Protein AF-A0A9E0FGX4-F1 (afdb_monomer)

Foldseek 3Di:
DVVVLVCQFCVVVCCPPPFKDKDWDAWDAAPVGFTWGKIKIAGDPDDPQRQKIKIWTQGPPPRDTFKMFIDSGPPDPHGPDIWTFACWDDAPPDTTTQDTHPVGGNPPDHDDPDDPPVVVVDPDDDPVVVVD

Solvent-accessible surface area (backbone atoms only — not comparable to full-atom values): 7948 Å² total; per-residue (Å²): 108,67,72,60,55,52,44,66,54,44,42,87,68,49,66,77,39,89,42,48,42,78,46,81,71,50,79,51,61,47,99,87,67,48,54,19,46,32,32,37,39,39,38,61,90,36,81,99,62,34,57,35,26,34,40,40,27,31,28,70,86,80,70,41,67,43,30,41,31,35,21,84,39,65,87,55,93,62,61,79,41,77,40,43,41,36,66,70,44,76,44,78,93,44,81,39,46,34,32,34,57,93,85,41,66,65,74,92,85,80,60,71,98,70,79,66,69,66,69,82,74,52,91,66,88,75,64,66,85,78,67,122

Radius of gyration: 16.86 Å; Cα contacts (8 Å, |Δi|>4): 214; chains: 1; bounding box: 45×30×45 Å

Structure (mmCIF, N/CA/C/O backbone):
data_AF-A0A9E0FGX4-F1
#
_entry.id   AF-A0A9E0FGX4-F1
#
loop_
_atom_site.group_PDB
_atom_site.id
_atom_site.type_symbol
_atom_site.label_atom_id
_atom_site.label_alt_id
_atom_site.label_comp_id
_atom_site.label_asym_id
_atom_site.label_entity_id
_atom_site.label_seq_id
_atom_site.pdbx_PDB_ins_code
_atom_site.Cartn_x
_atom_site.Cartn_y
_atom_site.Cartn_z
_atom_site.occupancy
_atom_site.B_iso_or_equiv
_atom_site.auth_seq_id
_atom_site.auth_comp_id
_atom_site.auth_asym_id
_atom_site.auth_atom_id
_atom_site.pdbx_PDB_model_num
ATOM 1 N N . TYR A 1 1 ? 18.467 -0.617 2.819 1.00 64.12 1 TYR A N 1
ATOM 2 C CA . TYR A 1 1 ? 17.845 0.194 1.756 1.00 64.12 1 TYR A CA 1
ATOM 3 C C . TYR A 1 1 ? 17.041 -0.694 0.812 1.00 64.12 1 TYR A C 1
ATOM 5 O O . TYR A 1 1 ? 15.840 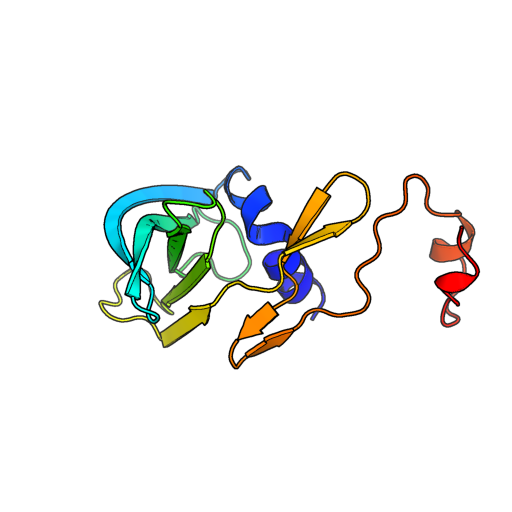-0.770 1.017 1.00 64.12 1 TYR A O 1
ATOM 13 N N . TRP A 1 2 ? 17.665 -1.518 -0.046 1.00 75.06 2 TRP A N 1
ATOM 14 C CA . TRP A 1 2 ? 16.950 -2.359 -1.033 1.00 75.06 2 TRP A CA 1
ATOM 15 C C . TRP A 1 2 ? 15.754 -3.176 -0.509 1.00 75.06 2 TRP A C 1
ATOM 17 O O . TRP A 1 2 ? 14.676 -3.123 -1.092 1.00 75.06 2 TRP A O 1
ATOM 27 N N . MET A 1 3 ? 15.916 -3.924 0.590 1.00 81.12 3 MET A N 1
ATOM 28 C CA . MET A 1 3 ? 14.842 -4.772 1.136 1.00 81.12 3 MET A CA 1
ATOM 29 C C . MET A 1 3 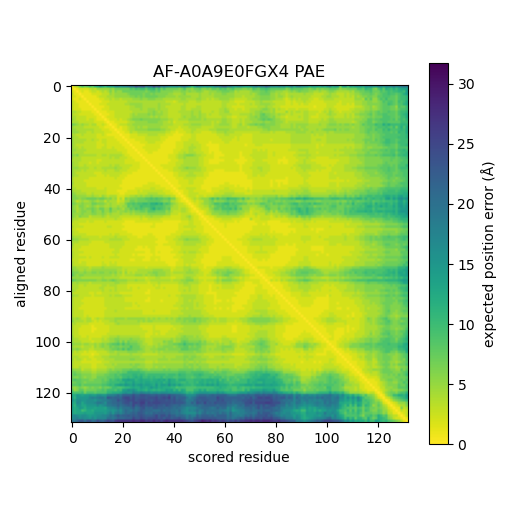? 13.581 -3.969 1.489 1.00 81.12 3 MET A C 1
ATOM 31 O O . MET A 1 3 ? 12.477 -4.387 1.164 1.00 81.12 3 MET A O 1
ATOM 35 N N . ASN A 1 4 ? 13.749 -2.800 2.109 1.00 82.94 4 ASN A N 1
ATOM 36 C CA . ASN A 1 4 ? 12.634 -1.940 2.492 1.00 82.94 4 ASN A CA 1
ATOM 37 C C . ASN A 1 4 ? 11.990 -1.298 1.257 1.00 82.94 4 ASN A C 1
ATOM 39 O O . ASN A 1 4 ? 10.776 -1.338 1.098 1.00 82.94 4 ASN A O 1
ATOM 43 N N . ASP A 1 5 ? 12.803 -0.759 0.351 1.00 83.38 5 ASP A N 1
ATOM 44 C CA . ASP A 1 5 ? 12.292 -0.029 -0.812 1.00 83.38 5 ASP A CA 1
ATOM 45 C C . ASP A 1 5 ? 11.567 -0.968 -1.788 1.00 83.38 5 ASP A C 1
ATOM 47 O O . ASP A 1 5 ? 10.493 -0.637 -2.282 1.00 83.38 5 ASP A O 1
ATOM 51 N N . SER A 1 6 ? 12.099 -2.176 -2.009 1.00 86.06 6 SER A N 1
ATOM 52 C CA . SER A 1 6 ? 11.447 -3.204 -2.834 1.00 86.06 6 SER A CA 1
ATOM 53 C C . SER A 1 6 ? 10.166 -3.740 -2.197 1.00 86.06 6 SER A C 1
ATOM 55 O O . SER A 1 6 ? 9.174 -3.925 -2.904 1.00 86.06 6 SER A O 1
ATOM 57 N N . TYR A 1 7 ? 10.149 -3.927 -0.870 1.00 86.88 7 TYR A N 1
ATOM 58 C CA . TYR A 1 7 ? 8.933 -4.270 -0.138 1.00 86.88 7 TYR A CA 1
ATOM 59 C C . TYR A 1 7 ? 7.857 -3.212 -0.373 1.00 86.88 7 TYR A C 1
ATOM 61 O O . TYR A 1 7 ? 6.773 -3.534 -0.848 1.00 86.88 7 TYR A O 1
ATOM 69 N N . TRP A 1 8 ? 8.172 -1.939 -0.132 1.00 88.75 8 TRP A N 1
ATOM 70 C CA . TRP A 1 8 ? 7.206 -0.861 -0.299 1.00 88.75 8 TRP A CA 1
ATOM 71 C C . TRP A 1 8 ? 6.857 -0.580 -1.756 1.00 88.75 8 TRP A C 1
ATOM 73 O O . TRP A 1 8 ? 5.769 -0.087 -2.014 1.00 88.75 8 TRP A O 1
ATOM 83 N N . LEU A 1 9 ? 7.704 -0.882 -2.734 1.00 91.69 9 LEU A N 1
ATOM 84 C CA . LEU A 1 9 ? 7.318 -0.756 -4.140 1.00 91.69 9 LEU A CA 1
ATOM 85 C C . LEU A 1 9 ? 6.269 -1.806 -4.533 1.00 91.6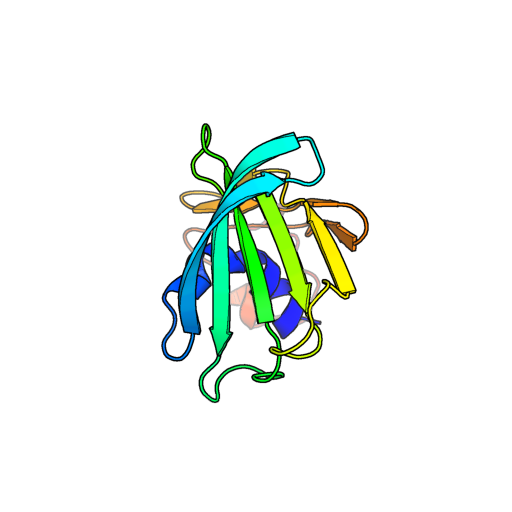9 9 LEU A C 1
ATOM 87 O O . LEU A 1 9 ? 5.330 -1.494 -5.263 1.00 91.69 9 LEU A O 1
ATOM 91 N N . LEU A 1 10 ? 6.422 -3.036 -4.036 1.00 91.06 10 LEU A N 1
ATOM 92 C CA . LEU A 1 10 ? 5.656 -4.201 -4.484 1.00 91.06 10 LEU A CA 1
ATOM 93 C C . LEU A 1 10 ? 4.638 -4.717 -3.459 1.00 91.06 10 LEU A C 1
ATOM 95 O O . LEU A 1 10 ? 3.998 -5.731 -3.721 1.00 91.06 10 LEU A O 1
ATOM 99 N N . MET A 1 11 ? 4.452 -4.028 -2.329 1.00 89.00 11 MET A N 1
ATOM 100 C CA . MET A 1 11 ? 3.608 -4.468 -1.208 1.00 89.00 11 MET A CA 1
ATOM 101 C C . MET A 1 11 ? 2.228 -5.013 -1.627 1.00 89.00 11 MET A C 1
ATOM 103 O O . MET A 1 11 ? 1.894 -6.103 -1.168 1.00 89.00 11 MET A O 1
ATOM 107 N N . PRO A 1 12 ? 1.465 -4.383 -2.553 1.00 88.88 12 PRO A N 1
ATOM 108 C CA . PRO A 1 12 ? 0.179 -4.935 -2.992 1.00 88.88 12 PRO A CA 1
ATOM 109 C C . PRO A 1 12 ? 0.256 -6.367 -3.552 1.00 88.88 12 PRO A C 1
ATOM 111 O O . PRO A 1 12 ? -0.693 -7.132 -3.417 1.00 88.88 12 PRO A O 1
ATOM 114 N N . PHE A 1 13 ? 1.380 -6.747 -4.167 1.00 87.88 13 PHE A N 1
ATOM 115 C CA . PHE A 1 13 ? 1.610 -8.097 -4.697 1.00 87.88 13 PHE A CA 1
ATOM 116 C C . PHE A 1 13 ? 2.139 -9.060 -3.632 1.00 87.88 13 PHE A C 1
ATOM 118 O O . PHE A 1 13 ? 1.949 -10.267 -3.753 1.00 87.88 13 PHE A O 1
ATOM 125 N N . LYS A 1 14 ? 2.767 -8.530 -2.576 1.00 84.88 14 LYS A N 1
ATOM 126 C CA . LYS A 1 14 ? 3.290 -9.315 -1.451 1.00 84.88 14 LYS A CA 1
ATOM 127 C C . LYS A 1 14 ? 2.202 -9.844 -0.523 1.00 84.88 14 LYS A C 1
ATOM 129 O O . LYS A 1 14 ? 2.459 -10.762 0.241 1.00 84.88 14 LYS A O 1
ATOM 134 N N . LEU A 1 15 ? 0.984 -9.311 -0.629 1.00 85.88 15 LEU A N 1
ATOM 135 C CA . LEU A 1 15 ? -0.192 -9.760 0.124 1.00 85.88 15 LEU A CA 1
ATOM 136 C C . LEU A 1 15 ? -0.462 -11.270 0.012 1.00 85.88 15 LEU A C 1
ATOM 138 O O . LEU A 1 15 ? -1.088 -11.849 0.890 1.00 85.88 15 LEU A O 1
ATOM 142 N N . PHE A 1 16 ? 0.003 -11.910 -1.059 1.00 85.06 16 PHE A N 1
ATOM 143 C CA . PHE A 1 16 ? -0.210 -13.335 -1.311 1.00 85.06 16 PHE A CA 1
ATOM 144 C C . PHE A 1 16 ? 1.057 -14.180 -1.118 1.00 85.06 16 PHE A C 1
ATOM 146 O O . PHE A 1 16 ? 1.084 -15.330 -1.548 1.00 85.06 16 PHE A O 1
ATOM 153 N N . GLU A 1 17 ? 2.120 -13.616 -0.537 1.00 88.69 17 GLU A N 1
ATOM 154 C CA . GLU A 1 17 ? 3.328 -14.374 -0.203 1.00 88.69 17 GLU A CA 1
ATOM 155 C C . GLU A 1 17 ? 3.075 -15.312 0.986 1.00 88.69 17 GLU A C 1
ATOM 157 O O . GLU A 1 17 ? 2.341 -14.983 1.921 1.00 88.69 17 GLU A O 1
ATOM 162 N N . ASP A 1 18 ? 3.713 -16.484 0.961 1.00 90.12 18 ASP A N 1
ATOM 163 C CA . ASP A 1 18 ? 3.640 -17.445 2.060 1.00 90.12 18 ASP A CA 1
ATOM 164 C C . ASP A 1 18 ? 4.102 -16.801 3.379 1.00 90.12 18 ASP A C 1
ATOM 166 O O . ASP A 1 18 ? 5.120 -16.107 3.436 1.00 90.12 18 ASP A O 1
ATOM 170 N N . GLY A 1 19 ? 3.345 -17.043 4.451 1.00 89.62 19 GLY A N 1
ATOM 171 C CA . GLY A 1 19 ? 3.601 -16.479 5.780 1.00 89.62 19 GLY A CA 1
ATOM 172 C C . GLY A 1 19 ? 3.029 -15.074 6.002 1.00 89.62 19 GLY A C 1
ATOM 173 O O . GLY A 1 19 ? 3.044 -14.604 7.138 1.00 89.62 19 GLY A O 1
ATOM 174 N N . VAL A 1 20 ? 2.482 -14.412 4.975 1.00 91.25 20 VAL A N 1
ATOM 175 C CA . VAL A 1 20 ? 1.677 -13.195 5.159 1.00 91.25 20 VAL A CA 1
ATOM 176 C C . VAL A 1 20 ? 0.255 -13.597 5.537 1.00 91.25 20 VAL A C 1
ATOM 178 O O . VAL A 1 20 ? -0.431 -14.310 4.805 1.00 91.25 20 VAL A O 1
ATOM 181 N N . LEU A 1 21 ? -0.196 -13.135 6.698 1.00 92.56 21 LEU A N 1
ATOM 182 C CA . LEU A 1 21 ? -1.545 -13.362 7.195 1.00 92.56 21 LEU A CA 1
ATOM 183 C C . LEU A 1 21 ? -2.380 -12.110 6.950 1.00 92.56 21 LEU A C 1
ATOM 185 O O . LEU A 1 21 ? -2.004 -11.018 7.374 1.00 92.56 21 LEU A O 1
ATOM 189 N N . ILE A 1 22 ? -3.523 -12.278 6.285 1.00 94.31 22 ILE A N 1
ATOM 190 C CA . ILE A 1 22 ? -4.455 -11.188 5.992 1.00 94.31 22 ILE A CA 1
ATOM 191 C C . ILE A 1 22 ? -5.790 -11.474 6.658 1.00 94.31 22 ILE A C 1
ATOM 193 O O . ILE A 1 22 ? -6.373 -12.542 6.460 1.00 94.31 22 ILE A O 1
ATOM 197 N N . SER A 1 23 ? -6.304 -10.498 7.400 1.00 95.06 23 SER A N 1
ATOM 198 C CA . SER A 1 23 ? -7.647 -10.550 7.970 1.00 95.06 23 SER A CA 1
ATOM 199 C C . SER A 1 23 ? -8.455 -9.307 7.601 1.00 95.06 23 SER A C 1
ATOM 201 O O . SER A 1 23 ? -7.919 -8.220 7.387 1.00 95.06 23 SER A O 1
ATOM 203 N N . TYR A 1 24 ? -9.769 -9.481 7.467 1.00 97.31 24 TYR A N 1
ATOM 204 C CA . TYR A 1 24 ? -10.687 -8.361 7.300 1.00 97.31 24 TYR A CA 1
ATOM 205 C C . TYR A 1 24 ? -10.953 -7.713 8.655 1.00 97.31 24 TYR A C 1
ATOM 207 O O . TYR A 1 24 ? -11.318 -8.416 9.597 1.00 97.31 24 TYR A O 1
ATOM 215 N N . VAL A 1 25 ? -10.819 -6.389 8.730 1.00 97.69 25 VAL A N 1
ATOM 216 C CA . VAL A 1 25 ? -11.085 -5.633 9.957 1.00 97.69 25 VAL A CA 1
ATOM 217 C C . VAL A 1 25 ? -12.492 -5.057 9.904 1.00 97.69 25 VAL A C 1
ATOM 219 O O . VAL A 1 25 ? -13.390 -5.535 10.594 1.00 97.69 25 VAL A O 1
ATOM 222 N N . GLU A 1 26 ? -12.701 -4.043 9.066 1.00 98.38 26 GLU A N 1
ATOM 223 C CA . GLU A 1 26 ? -13.969 -3.325 8.974 1.00 98.38 26 GLU A CA 1
ATOM 224 C C . GLU A 1 26 ? -14.057 -2.450 7.715 1.00 98.38 26 GLU A C 1
ATOM 226 O O . GLU A 1 26 ? -13.109 -2.324 6.935 1.00 98.38 26 GLU A O 1
ATOM 231 N N . ARG A 1 27 ? -15.210 -1.795 7.551 1.00 98.56 27 ARG A N 1
ATOM 232 C CA . ARG A 1 27 ? -15.358 -0.624 6.683 1.00 98.56 27 ARG A CA 1
ATOM 233 C C . ARG A 1 27 ? -15.037 0.622 7.478 1.00 98.56 27 ARG A C 1
ATOM 235 O O . ARG A 1 27 ? -15.626 0.831 8.533 1.00 98.56 27 ARG A O 1
ATOM 242 N N . GLY A 1 28 ? -14.212 1.488 6.916 1.00 98.06 28 GLY A N 1
ATOM 243 C CA . GLY A 1 28 ? -13.882 2.759 7.538 1.00 98.06 28 GLY A CA 1
ATOM 244 C C . GLY A 1 28 ? -13.560 3.828 6.514 1.00 98.06 28 GLY A C 1
ATOM 245 O O . GLY A 1 28 ? -14.019 3.792 5.367 1.00 98.06 28 GLY A O 1
ATOM 246 N N . GLU A 1 29 ? -12.760 4.789 6.952 1.00 98.25 29 GLU A N 1
ATOM 247 C CA . GLU A 1 29 ? -12.299 5.896 6.130 1.00 98.25 29 GLU A CA 1
ATOM 248 C C . GLU A 1 29 ? -10.781 6.024 6.242 1.00 98.25 29 GLU A C 1
ATOM 250 O O . GLU A 1 29 ? -10.192 5.784 7.298 1.00 98.25 29 GLU A O 1
ATOM 255 N N . THR A 1 30 ? -10.140 6.396 5.142 1.00 97.81 30 THR A N 1
ATOM 256 C CA . THR A 1 30 ? -8.758 6.876 5.140 1.00 97.81 30 THR A CA 1
ATOM 257 C C . THR A 1 30 ? -8.654 8.210 5.884 1.00 97.81 30 THR A C 1
ATOM 259 O O . THR A 1 30 ? -9.644 8.901 6.122 1.00 97.81 30 THR A O 1
ATOM 262 N N . ALA A 1 31 ? -7.433 8.633 6.204 1.00 96.44 31 ALA A N 1
ATOM 263 C CA . ALA A 1 31 ? -7.159 9.897 6.882 1.00 96.44 31 ALA A CA 1
ATOM 264 C C . ALA A 1 31 ? -7.628 11.138 6.093 1.00 96.44 31 ALA A C 1
ATOM 266 O O . ALA A 1 31 ? -7.805 12.202 6.683 1.00 96.44 31 ALA A O 1
ATOM 267 N N . ASP A 1 32 ? -7.826 11.016 4.775 1.00 95.88 32 ASP A N 1
ATOM 268 C CA . ASP A 1 32 ? -8.396 12.054 3.903 1.00 95.88 32 ASP A CA 1
ATOM 269 C C . ASP A 1 32 ? -9.924 11.926 3.701 1.00 95.88 32 ASP A C 1
ATOM 271 O O . ASP A 1 32 ? -10.501 12.691 2.931 1.00 95.88 32 ASP A O 1
ATOM 275 N N . GLY A 1 33 ? -10.589 11.004 4.409 1.00 97.50 33 GLY A N 1
ATOM 276 C CA . GLY A 1 33 ? -12.049 10.857 4.435 1.00 97.50 33 GLY A CA 1
ATOM 277 C C . GLY A 1 33 ? -12.644 10.007 3.307 1.00 97.50 33 GLY A C 1
ATOM 278 O O . GLY A 1 33 ? -13.859 10.023 3.103 1.00 97.50 33 GLY A O 1
ATOM 279 N N . ARG A 1 34 ? -11.830 9.269 2.541 1.00 97.69 34 ARG A N 1
ATOM 280 C CA . ARG A 1 34 ? -12.340 8.342 1.517 1.00 97.69 34 ARG A CA 1
ATOM 281 C C . ARG A 1 34 ? -12.743 7.019 2.144 1.00 97.69 34 ARG A C 1
ATOM 283 O O . ARG A 1 34 ? -12.048 6.479 2.997 1.00 97.69 34 ARG A O 1
ATOM 290 N N . LYS A 1 35 ? -13.857 6.458 1.676 1.00 98.62 35 LYS A N 1
ATOM 291 C CA . LYS A 1 35 ? -14.353 5.160 2.148 1.00 98.62 35 LYS A CA 1
ATOM 292 C C . LYS A 1 35 ? -13.418 4.033 1.723 1.00 98.62 35 LYS A C 1
ATOM 294 O O . LYS A 1 35 ? -13.050 3.944 0.548 1.00 98.62 35 LYS A O 1
ATOM 299 N N . ALA A 1 36 ? -13.102 3.146 2.660 1.00 98.69 36 ALA A N 1
ATOM 300 C CA . ALA A 1 36 ? -12.194 2.035 2.429 1.00 98.69 36 ALA A CA 1
ATOM 301 C C . ALA A 1 36 ? -12.635 0.746 3.136 1.00 98.69 36 ALA A C 1
ATOM 303 O O . ALA A 1 36 ? -13.277 0.779 4.187 1.00 98.69 36 ALA A O 1
ATOM 304 N N . GLU A 1 37 ? -12.283 -0.396 2.542 1.00 98.44 37 GLU A N 1
ATOM 305 C CA . GLU A 1 37 ? -12.256 -1.680 3.246 1.00 98.44 37 GLU A CA 1
ATOM 306 C C . GLU A 1 37 ? -10.878 -1.779 3.910 1.00 98.44 37 GLU A C 1
ATOM 308 O O . GLU A 1 37 ? -9.862 -1.549 3.248 1.00 98.44 37 GLU A O 1
ATOM 313 N N . ILE A 1 38 ? -10.835 -2.086 5.204 1.00 98.31 38 ILE A N 1
ATOM 314 C CA . ILE A 1 38 ? -9.596 -2.131 5.981 1.00 98.31 38 ILE A CA 1
ATOM 315 C C . ILE A 1 38 ? -9.213 -3.589 6.201 1.00 98.31 38 ILE A C 1
ATOM 317 O O . ILE A 1 38 ? -10.002 -4.378 6.729 1.00 98.31 38 ILE A O 1
ATOM 321 N N . LEU A 1 39 ? -7.995 -3.940 5.794 1.00 97.06 39 LEU A N 1
ATOM 322 C CA . LEU A 1 39 ? -7.403 -5.250 6.044 1.00 97.06 39 LEU A CA 1
ATOM 323 C C . LEU A 1 39 ? -6.222 -5.107 6.994 1.00 97.06 39 LEU A C 1
ATOM 325 O O . LEU A 1 39 ? -5.452 -4.155 6.888 1.00 97.06 39 LEU A O 1
ATOM 329 N N . GLU A 1 40 ? -6.059 -6.076 7.881 1.00 96.00 40 GLU A N 1
ATOM 330 C CA . GLU A 1 40 ? -4.872 -6.210 8.713 1.00 96.00 40 GLU A CA 1
ATOM 331 C C . GLU A 1 40 ? -3.904 -7.198 8.073 1.00 96.00 40 GLU A C 1
ATOM 333 O O . GLU A 1 40 ? -4.311 -8.249 7.576 1.00 96.00 40 GLU A O 1
ATOM 338 N N . LEU A 1 41 ? -2.621 -6.845 8.098 1.00 93.69 41 LEU A N 1
ATOM 339 C CA . LEU A 1 41 ? -1.511 -7.708 7.730 1.00 93.69 41 LEU A CA 1
ATOM 340 C C . LEU A 1 41 ? -0.676 -7.988 8.977 1.00 93.69 41 LEU A C 1
ATOM 342 O O . LEU A 1 41 ? -0.213 -7.058 9.647 1.00 93.69 41 LEU A O 1
ATOM 346 N N . SER A 1 42 ? -0.424 -9.267 9.214 1.00 90.75 42 SER A N 1
ATOM 347 C CA . SER A 1 42 ? 0.561 -9.773 10.171 1.00 90.75 42 SER A CA 1
ATOM 348 C C . SER A 1 42 ? 1.407 -10.864 9.512 1.00 90.75 42 SER A C 1
ATOM 350 O O . SER A 1 42 ? 1.153 -11.254 8.369 1.00 90.75 42 SER A O 1
ATOM 352 N N . TYR A 1 43 ? 2.448 -11.332 10.199 1.00 89.81 43 TYR A N 1
ATOM 353 C CA . TYR A 1 43 ? 3.430 -12.246 9.621 1.00 89.81 43 TYR A CA 1
ATOM 354 C C . TYR A 1 43 ? 3.655 -13.454 10.526 1.00 89.81 43 TYR A C 1
ATOM 356 O O . TYR A 1 43 ? 3.885 -13.312 11.725 1.00 89.81 43 TYR A O 1
ATOM 364 N N . ASP A 1 44 ? 3.642 -14.648 9.939 1.00 89.38 44 ASP A N 1
ATOM 365 C CA . ASP A 1 44 ? 4.012 -15.891 10.615 1.00 89.38 44 ASP A CA 1
ATOM 366 C C . ASP A 1 44 ? 5.470 -16.236 10.302 1.00 89.38 44 ASP A C 1
ATOM 368 O O . ASP A 1 44 ? 5.778 -16.835 9.273 1.00 89.38 44 ASP A O 1
ATOM 372 N N . ASN A 1 45 ? 6.381 -15.817 11.186 1.00 83.88 45 ASN A N 1
ATOM 373 C CA . ASN A 1 45 ? 7.816 -16.131 11.127 1.00 83.88 45 ASN A CA 1
ATOM 374 C C . ASN A 1 45 ? 8.518 -15.768 9.797 1.00 83.88 45 ASN A C 1
ATOM 376 O O . ASN A 1 45 ? 9.563 -16.333 9.465 1.00 83.88 45 ASN A O 1
ATOM 380 N N . VAL A 1 46 ? 7.977 -14.800 9.051 1.00 82.44 46 VAL A N 1
ATOM 381 C CA . VAL A 1 46 ? 8.561 -14.263 7.813 1.00 82.44 46 VAL A CA 1
ATOM 382 C C . VAL A 1 46 ? 8.854 -12.768 7.931 1.00 82.44 46 VAL A C 1
ATOM 384 O O . VAL A 1 46 ? 8.276 -12.056 8.747 1.00 82.44 46 VAL A O 1
ATOM 387 N N . GLY A 1 47 ? 9.758 -12.279 7.080 1.00 80.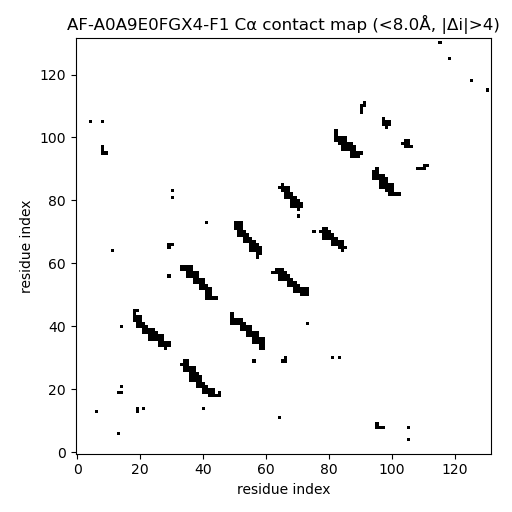75 47 GLY A N 1
ATOM 388 C CA . GLY A 1 47 ? 10.214 -10.890 7.111 1.00 80.75 47 GLY A CA 1
ATOM 389 C C . GLY A 1 47 ? 11.304 -10.633 8.155 1.00 80.75 47 GLY A C 1
ATOM 390 O O . GLY A 1 47 ? 11.698 -11.508 8.920 1.00 80.75 4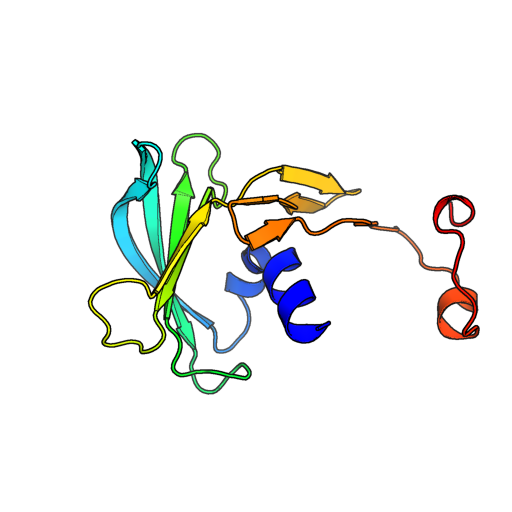7 GLY A O 1
ATOM 391 N N . ALA A 1 48 ? 11.841 -9.412 8.147 1.00 82.00 48 ALA A N 1
ATOM 392 C CA . ALA A 1 48 ? 12.888 -9.000 9.086 1.00 82.00 48 ALA A CA 1
ATOM 393 C C . ALA A 1 48 ? 12.341 -8.615 10.473 1.00 82.00 48 ALA A C 1
ATOM 395 O O . ALA A 1 48 ? 13.107 -8.555 11.429 1.00 82.00 48 ALA A O 1
ATOM 396 N N . THR A 1 49 ? 11.041 -8.324 10.548 1.00 82.75 49 THR A N 1
ATOM 397 C CA . THR A 1 49 ? 10.326 -7.797 11.721 1.00 82.75 49 THR A CA 1
ATOM 398 C C . THR A 1 49 ? 8.923 -8.423 11.774 1.00 82.75 49 THR A C 1
ATOM 400 O O . THR A 1 49 ? 7.940 -7.751 11.434 1.00 82.75 49 THR A O 1
ATOM 403 N N . PRO A 1 50 ? 8.817 -9.732 12.066 1.00 83.62 50 PRO A N 1
ATOM 404 C CA . PRO A 1 50 ? 7.546 -10.462 12.071 1.00 83.62 50 PRO A CA 1
ATOM 405 C C . PRO A 1 50 ? 6.541 -9.960 13.125 1.00 83.62 50 PRO A C 1
ATOM 407 O O . PRO A 1 50 ? 5.345 -10.194 12.995 1.00 83.62 50 PRO A O 1
ATOM 410 N N . GLU A 1 51 ? 7.006 -9.247 14.149 1.00 87.19 51 GLU A N 1
ATOM 411 C CA . GLU A 1 51 ? 6.204 -8.638 15.217 1.00 87.19 51 GLU A CA 1
ATOM 412 C C . GLU A 1 51 ? 5.374 -7.422 14.772 1.00 87.19 51 GLU A C 1
ATOM 414 O O . GLU A 1 51 ? 4.473 -6.978 15.494 1.00 87.19 51 GLU A O 1
ATOM 419 N N . ASN A 1 52 ? 5.670 -6.885 13.586 1.00 89.94 52 ASN A N 1
ATOM 420 C CA . ASN A 1 52 ? 4.976 -5.730 13.043 1.00 89.94 52 ASN A CA 1
ATOM 421 C C . ASN A 1 52 ? 3.567 -6.094 12.580 1.00 89.94 52 ASN A C 1
ATOM 423 O O . ASN A 1 52 ? 3.324 -7.146 11.988 1.00 89.94 52 ASN A O 1
ATOM 427 N N . LYS A 1 53 ? 2.663 -5.128 12.727 1.00 93.31 53 LYS A N 1
ATOM 428 C CA . LYS A 1 53 ? 1.321 -5.165 12.149 1.00 93.31 53 LYS A CA 1
ATOM 429 C C . LYS A 1 53 ? 1.130 -3.976 11.220 1.00 93.31 53 LYS A C 1
ATOM 431 O O . LYS A 1 53 ? 1.615 -2.873 11.488 1.00 93.31 53 LYS A O 1
ATOM 436 N N . TYR A 1 54 ? 0.372 -4.192 10.154 1.00 95.25 54 TYR A N 1
ATOM 437 C CA . TYR A 1 54 ? -0.069 -3.120 9.273 1.00 95.25 54 TYR A CA 1
ATOM 438 C C . TYR A 1 54 ? -1.578 -3.160 9.096 1.00 95.25 54 TYR A C 1
ATOM 440 O O . TYR A 1 54 ? -2.164 -4.237 9.047 1.00 95.25 54 TYR A O 1
ATOM 448 N N . LEU A 1 55 ? -2.191 -1.991 8.935 1.00 97.31 55 LEU A N 1
ATOM 449 C CA . LEU A 1 55 ? -3.503 -1.899 8.302 1.00 97.31 55 LEU A CA 1
ATOM 450 C C . LEU A 1 55 ? -3.316 -1.354 6.893 1.00 97.31 55 LEU A C 1
ATOM 452 O O . LEU A 1 55 ? -2.574 -0.393 6.694 1.00 97.31 55 LEU A O 1
ATOM 456 N N . ILE A 1 56 ? -3.989 -1.948 5.916 1.00 96.94 56 ILE A N 1
ATOM 457 C CA . ILE A 1 56 ? -4.073 -1.425 4.555 1.00 96.94 56 ILE A CA 1
ATOM 458 C C . ILE A 1 56 ? -5.511 -1.038 4.248 1.00 96.94 56 ILE A C 1
ATOM 460 O O . ILE A 1 56 ? -6.460 -1.734 4.607 1.00 96.94 56 ILE A O 1
ATOM 464 N N . TYR A 1 57 ? -5.659 0.084 3.561 1.00 98.19 57 TYR A N 1
ATOM 465 C CA . TYR A 1 57 ? -6.948 0.670 3.236 1.00 98.19 57 TYR A CA 1
ATOM 466 C C . TYR A 1 57 ? -7.174 0.514 1.740 1.00 98.19 57 TYR A C 1
ATOM 468 O O . TYR A 1 57 ? -6.421 1.073 0.941 1.00 98.19 57 TYR A O 1
ATOM 476 N N . ILE A 1 58 ? -8.196 -0.250 1.361 1.00 97.81 58 ILE A N 1
ATOM 477 C CA . ILE A 1 58 ? -8.592 -0.458 -0.032 1.00 97.81 58 ILE A CA 1
ATOM 478 C C . ILE A 1 58 ? -9.742 0.485 -0.348 1.00 97.81 58 ILE A C 1
ATOM 480 O O . ILE A 1 58 ? -10.860 0.312 0.137 1.00 97.81 58 ILE A O 1
ATOM 484 N N . ASP A 1 59 ? -9.466 1.474 -1.186 1.00 98.25 59 ASP A N 1
ATOM 485 C CA . ASP A 1 59 ? -10.431 2.481 -1.608 1.00 98.25 59 ASP A CA 1
ATOM 486 C C . ASP A 1 59 ? -11.624 1.845 -2.345 1.00 98.25 59 ASP A C 1
ATOM 488 O O . ASP A 1 59 ? -11.473 0.965 -3.199 1.00 98.25 59 ASP A O 1
ATOM 492 N N . PHE A 1 60 ? -12.838 2.274 -1.997 1.00 97.94 60 PHE A N 1
ATOM 493 C CA . PHE A 1 60 ? -14.073 1.687 -2.526 1.00 97.94 60 PHE A CA 1
ATOM 494 C C . PHE A 1 60 ? -14.268 1.905 -4.026 1.00 97.94 60 PHE A C 1
ATOM 496 O O . PHE A 1 60 ? -14.876 1.060 -4.688 1.00 97.94 60 PHE A O 1
ATOM 503 N N . GLU A 1 61 ? -13.808 3.040 -4.546 1.00 96.94 61 GLU A N 1
ATOM 504 C CA . GLU A 1 61 ? -14.045 3.440 -5.930 1.00 96.94 61 GLU A CA 1
ATOM 505 C C . GLU A 1 61 ? -13.009 2.801 -6.847 1.00 96.94 61 GLU A C 1
ATOM 507 O O . GLU A 1 61 ? -13.350 2.147 -7.831 1.00 96.94 61 GLU A O 1
ATOM 512 N N . THR A 1 62 ? -11.736 2.945 -6.488 1.00 97.00 62 THR A N 1
ATOM 513 C CA . THR A 1 62 ? -10.606 2.500 -7.310 1.00 97.00 62 THR A CA 1
ATOM 514 C C . THR A 1 62 ? -10.246 1.035 -7.094 1.00 97.00 62 THR A C 1
ATOM 516 O O . THR A 1 62 ? -9.628 0.432 -7.969 1.00 97.00 62 THR A O 1
ATOM 519 N N . ARG A 1 63 ? -10.622 0.452 -5.946 1.00 96.06 63 ARG A N 1
ATOM 520 C CA . ARG A 1 63 ? -10.190 -0.886 -5.496 1.00 96.06 63 ARG A CA 1
ATOM 521 C C . ARG A 1 63 ? -8.674 -1.030 -5.354 1.00 96.06 63 ARG A C 1
ATOM 523 O O . ARG A 1 63 ? -8.158 -2.144 -5.339 1.00 96.06 63 ARG A O 1
ATOM 530 N N . LEU A 1 64 ? -7.968 0.091 -5.220 1.00 96.69 64 LEU A N 1
ATOM 531 C CA . LEU A 1 64 ? -6.530 0.142 -4.986 1.00 96.69 64 LEU A CA 1
ATOM 532 C C . LEU A 1 64 ? -6.240 0.470 -3.522 1.00 96.69 64 LEU A C 1
ATOM 534 O O . LEU A 1 64 ? -7.049 1.097 -2.836 1.00 96.69 64 LEU A O 1
ATOM 538 N N . ILE A 1 65 ? -5.055 0.077 -3.054 1.00 96.94 65 ILE A N 1
ATOM 539 C CA . ILE A 1 65 ? -4.571 0.495 -1.736 1.00 96.94 65 ILE A CA 1
ATOM 540 C C . ILE A 1 65 ? -4.348 2.005 -1.767 1.00 96.94 65 ILE A C 1
ATOM 542 O O . ILE A 1 65 ? -3.630 2.498 -2.634 1.00 96.94 65 ILE A O 1
ATOM 546 N N . SER A 1 66 ? -4.938 2.736 -0.833 1.00 97.25 66 SER A N 1
ATOM 547 C CA . SER A 1 66 ? -4.896 4.200 -0.787 1.00 97.25 66 SER A CA 1
ATOM 548 C C . SER A 1 66 ? -4.217 4.758 0.460 1.00 97.25 66 SER A C 1
ATOM 550 O O . SER A 1 66 ? -3.829 5.928 0.474 1.00 97.25 66 SER A O 1
ATOM 552 N N . GLN A 1 67 ? -4.034 3.929 1.485 1.00 97.50 67 GLN A N 1
ATOM 553 C CA . GLN A 1 67 ? -3.331 4.248 2.721 1.00 97.50 67 GLN A CA 1
ATOM 554 C C . GLN A 1 67 ? -2.807 2.965 3.365 1.00 97.50 67 GLN A C 1
ATOM 556 O O . GLN A 1 67 ? -3.348 1.876 3.161 1.00 97.50 67 GLN A O 1
ATOM 561 N N . TRP A 1 68 ? -1.759 3.125 4.163 1.00 95.81 68 TRP A N 1
ATOM 562 C CA . TRP A 1 68 ? -1.315 2.128 5.118 1.00 95.81 68 TRP A CA 1
ATOM 563 C C . TRP A 1 68 ? -1.042 2.774 6.470 1.00 95.81 68 TRP A C 1
ATOM 565 O O . TRP A 1 68 ? -0.597 3.924 6.560 1.00 95.81 68 TRP A O 1
ATOM 575 N N . ASP A 1 69 ? -1.257 1.974 7.499 1.00 96.69 69 ASP A N 1
ATOM 576 C CA . ASP A 1 69 ? -0.888 2.272 8.864 1.00 96.69 69 ASP A CA 1
ATOM 577 C C . ASP A 1 69 ? 0.107 1.222 9.355 1.00 96.69 69 ASP A C 1
ATOM 579 O O . ASP A 1 69 ? -0.004 0.044 9.017 1.00 96.69 69 ASP A O 1
ATOM 583 N N . TYR A 1 70 ? 1.078 1.643 10.157 1.00 94.69 70 TYR A N 1
ATOM 584 C CA . TYR A 1 70 ? 2.087 0.773 10.752 1.00 94.69 70 TYR A CA 1
ATOM 585 C C . TYR A 1 70 ? 2.041 0.822 12.265 1.00 94.69 70 TYR A C 1
ATOM 587 O O . TYR A 1 70 ? 2.015 1.897 12.865 1.00 94.69 70 TYR A O 1
ATOM 595 N N . PHE A 1 71 ? 2.107 -0.360 12.856 1.00 95.62 71 PHE A N 1
ATOM 596 C CA . PHE A 1 71 ? 2.126 -0.602 14.284 1.00 95.62 71 PHE A CA 1
ATOM 597 C C . PHE A 1 71 ? 3.436 -1.311 14.616 1.00 95.62 71 PHE A C 1
ATOM 599 O O . PHE A 1 71 ? 3.773 -2.318 13.989 1.00 95.62 71 PHE A O 1
ATOM 606 N N . ALA A 1 72 ? 4.177 -0.765 15.583 1.00 91.81 72 ALA A N 1
ATOM 607 C CA . ALA A 1 72 ? 5.464 -1.322 15.991 1.00 91.81 72 ALA A CA 1
ATOM 608 C C . ALA A 1 72 ? 5.300 -2.682 16.677 1.00 91.81 72 ALA A C 1
ATOM 610 O O . ALA A 1 72 ? 6.175 -3.529 16.560 1.00 91.81 72 ALA A O 1
ATOM 611 N N . ASN A 1 73 ? 4.172 -2.891 17.358 1.00 88.69 73 ASN A N 1
ATOM 612 C CA . ASN A 1 73 ? 3.782 -4.176 17.917 1.00 88.69 73 ASN A CA 1
ATOM 613 C C . ASN A 1 73 ? 2.356 -4.523 17.480 1.00 88.69 73 ASN A C 1
ATOM 615 O O . ASN A 1 73 ? 1.490 -3.648 17.383 1.00 88.69 73 ASN A O 1
ATOM 619 N N . ALA A 1 74 ? 2.084 -5.811 17.277 1.00 86.44 74 ALA A N 1
ATOM 620 C CA . ALA A 1 74 ? 0.753 -6.297 16.913 1.00 86.44 74 ALA A CA 1
ATOM 621 C C . ALA A 1 74 ? -0.352 -5.881 17.906 1.00 86.44 74 ALA A C 1
ATOM 623 O O . ALA A 1 74 ? -1.456 -5.538 17.479 1.00 86.44 74 ALA A O 1
ATOM 624 N N . ASP A 1 75 ? -0.041 -5.805 19.202 1.00 89.50 75 ASP A N 1
ATOM 625 C CA . ASP A 1 75 ? -0.993 -5.429 20.258 1.00 89.50 75 ASP A CA 1
ATOM 626 C C . ASP A 1 75 ? -1.196 -3.907 20.407 1.00 89.50 75 ASP A C 1
ATOM 628 O O . ASP A 1 75 ? -1.985 -3.454 21.242 1.00 89.50 75 ASP A O 1
ATOM 632 N N . ASP A 1 76 ? -0.500 -3.085 19.613 1.00 93.56 76 ASP A N 1
ATOM 633 C CA . ASP A 1 76 ? -0.651 -1.634 19.686 1.00 93.56 76 ASP A CA 1
ATOM 634 C C . ASP A 1 76 ? -2.047 -1.202 19.202 1.00 93.56 76 ASP A C 1
ATOM 636 O O . ASP A 1 76 ? -2.512 -1.565 18.115 1.00 93.56 76 ASP A O 1
ATOM 640 N N . ASN A 1 77 ? -2.693 -0.343 19.996 1.00 93.00 77 ASN A N 1
ATOM 641 C C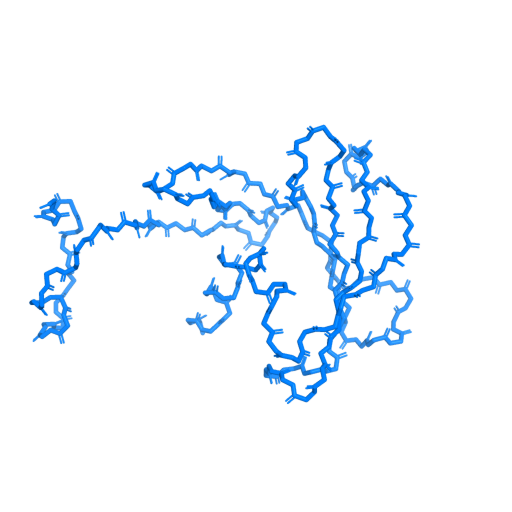A . ASN A 1 77 ? -4.031 0.196 19.716 1.00 93.00 77 ASN A CA 1
ATOM 642 C C . ASN A 1 77 ? -4.023 1.419 18.784 1.00 93.00 77 ASN A C 1
ATOM 644 O O . ASN A 1 77 ? -5.084 1.914 18.406 1.00 93.00 77 ASN A O 1
ATOM 648 N N . LYS A 1 78 ? -2.846 1.973 18.472 1.00 95.38 78 LYS A N 1
ATOM 649 C CA . LYS A 1 78 ? -2.693 3.140 17.595 1.00 95.38 78 LYS A CA 1
ATOM 650 C C . LYS A 1 78 ? -1.482 2.961 16.689 1.00 95.38 78 LYS A C 1
ATOM 652 O O . LYS A 1 78 ? -0.459 2.471 17.170 1.00 95.38 78 LYS A O 1
ATOM 657 N N . PRO A 1 79 ? -1.564 3.399 15.426 1.00 96.62 79 PRO A N 1
ATOM 658 C CA . PRO A 1 79 ? -0.433 3.300 14.531 1.00 96.62 79 PRO A CA 1
ATOM 659 C C . PRO A 1 79 ? 0.657 4.303 14.908 1.00 96.62 79 PRO A C 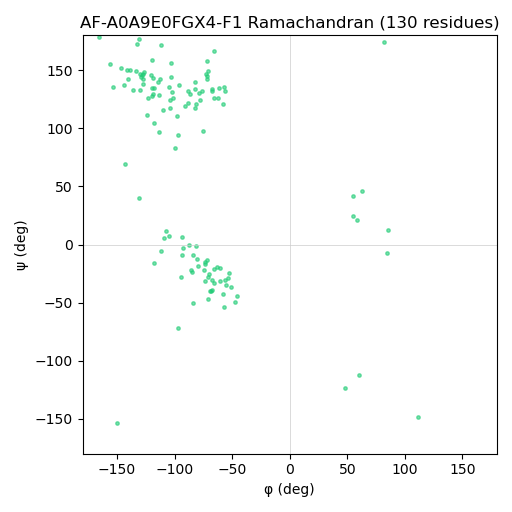1
ATOM 661 O O . PRO A 1 79 ? 0.386 5.444 15.290 1.00 96.62 79 PRO A O 1
ATOM 664 N N . ALA A 1 80 ? 1.906 3.876 14.762 1.00 95.75 80 ALA A N 1
ATOM 665 C CA . ALA A 1 80 ? 3.075 4.741 14.833 1.00 95.75 80 ALA A CA 1
ATOM 666 C C . ALA A 1 80 ? 3.197 5.621 13.579 1.00 95.75 80 ALA A C 1
ATOM 668 O O . ALA A 1 80 ? 3.708 6.739 13.648 1.00 95.75 80 ALA A O 1
ATOM 669 N N . ILE A 1 81 ? 2.736 5.118 12.430 1.00 94.56 81 ILE A N 1
ATOM 670 C CA . ILE A 1 81 ? 2.730 5.840 11.157 1.00 94.56 81 ILE A CA 1
ATOM 671 C C . ILE A 1 81 ? 1.386 5.611 10.477 1.00 94.56 81 ILE A C 1
ATOM 673 O O . ILE A 1 81 ? 0.960 4.471 10.346 1.00 94.56 81 ILE A O 1
ATOM 677 N N . THR A 1 82 ? 0.786 6.691 9.987 1.00 96.69 82 THR A N 1
ATOM 678 C CA . THR A 1 82 ? -0.351 6.675 9.059 1.00 96.69 82 THR A CA 1
ATOM 679 C C . THR A 1 82 ? 0.053 7.455 7.828 1.00 96.69 82 THR A C 1
ATOM 681 O O . THR A 1 82 ? 0.522 8.594 7.945 1.00 96.69 82 THR A O 1
ATOM 684 N N . ASN A 1 83 ? -0.076 6.850 6.649 1.00 95.88 83 ASN A N 1
ATOM 685 C CA . ASN A 1 83 ? 0.496 7.444 5.454 1.00 95.88 83 ASN A CA 1
ATOM 686 C C . ASN A 1 83 ? -0.246 7.029 4.173 1.00 95.88 83 ASN A C 1
ATOM 688 O O . ASN A 1 83 ? -0.551 5.848 3.989 1.00 95.88 83 ASN A O 1
ATOM 692 N N . PRO A 1 84 ? -0.533 7.974 3.259 1.00 96.31 84 PRO A N 1
ATOM 693 C CA . PRO A 1 84 ? -1.239 7.647 2.033 1.00 96.31 84 PRO A CA 1
ATOM 694 C C . PRO A 1 84 ? -0.349 6.860 1.063 1.00 96.31 84 PRO A C 1
ATOM 696 O O . PRO A 1 84 ? 0.886 6.920 1.101 1.00 96.31 84 PRO A O 1
ATOM 699 N N . TRP A 1 85 ? -1.014 6.142 0.166 1.00 96.19 85 TRP A N 1
ATOM 700 C CA . TRP A 1 85 ? -0.426 5.372 -0.919 1.00 96.19 85 TRP A CA 1
ATOM 701 C C . TRP A 1 85 ? -0.915 5.944 -2.248 1.00 96.19 85 TRP A C 1
ATOM 703 O O . TRP A 1 85 ? -2.083 5.793 -2.608 1.00 96.19 85 TRP A O 1
ATOM 713 N N . THR A 1 86 ? -0.045 6.682 -2.936 1.00 95.94 86 THR A N 1
ATOM 714 C CA . THR A 1 86 ? -0.447 7.594 -4.021 1.00 95.94 86 THR A CA 1
ATOM 715 C C . THR A 1 86 ? 0.384 7.407 -5.282 1.00 95.94 86 THR A C 1
ATOM 717 O O . THR A 1 86 ? 1.339 6.632 -5.320 1.00 95.94 86 THR A O 1
ATOM 720 N N . ASP A 1 87 ? 0.024 8.152 -6.327 1.00 96.44 87 ASP A N 1
ATOM 721 C CA . ASP A 1 87 ? 0.788 8.253 -7.575 1.00 96.44 87 ASP A CA 1
ATOM 722 C C . ASP A 1 87 ? 0.898 6.920 -8.327 1.00 96.44 87 ASP A C 1
ATOM 724 O O . ASP A 1 87 ? 1.965 6.516 -8.798 1.00 96.44 87 ASP A O 1
ATOM 728 N N . TYR A 1 88 ? -0.237 6.225 -8.440 1.00 96.81 88 TYR A N 1
ATOM 729 C CA . TYR A 1 88 ? -0.365 5.038 -9.276 1.00 96.81 88 TYR A CA 1
ATOM 730 C C . TYR A 1 88 ? -0.127 5.363 -10.750 1.00 96.81 88 TYR A C 1
ATOM 732 O O . TYR A 1 88 ? -0.806 6.210 -11.327 1.00 96.81 88 TYR A O 1
ATOM 740 N N . ASN A 1 89 ? 0.802 4.638 -11.366 1.00 96.38 89 ASN A N 1
ATOM 741 C CA . ASN A 1 89 ? 1.112 4.712 -12.786 1.00 96.38 89 ASN A CA 1
ATOM 742 C C . ASN A 1 89 ? 1.337 3.307 -13.351 1.00 96.38 89 ASN A C 1
ATOM 744 O O . ASN A 1 89 ? 1.784 2.392 -12.653 1.00 96.38 89 ASN A O 1
ATOM 748 N N . TRP A 1 90 ? 1.018 3.134 -14.631 1.00 95.25 90 TRP A N 1
ATOM 749 C CA . TRP A 1 90 ? 1.349 1.911 -15.352 1.00 95.25 90 TRP A CA 1
ATOM 750 C C . TRP A 1 90 ? 2.827 1.920 -15.738 1.00 95.25 90 TRP A C 1
ATOM 752 O O . TRP A 1 90 ? 3.289 2.826 -16.429 1.00 95.25 90 TRP A O 1
ATOM 762 N N . TYR A 1 91 ? 3.547 0.879 -15.332 1.00 92.19 91 TYR A N 1
ATOM 763 C CA . TYR A 1 91 ? 4.920 0.603 -15.740 1.00 92.19 91 TYR A CA 1
ATOM 764 C C . TYR A 1 91 ? 4.908 -0.678 -16.572 1.00 92.19 91 TYR A C 1
ATOM 766 O O . TYR A 1 91 ? 4.837 -1.787 -16.045 1.00 92.19 91 TYR A O 1
ATOM 774 N N . GLY A 1 92 ? 4.882 -0.539 -17.898 1.00 90.25 92 GLY A N 1
ATOM 775 C CA . GLY A 1 92 ? 4.620 -1.674 -18.783 1.00 90.25 92 GLY A CA 1
ATOM 776 C C . GLY A 1 92 ? 3.245 -2.288 -18.492 1.00 90.25 92 GLY A C 1
ATOM 777 O O . GLY A 1 92 ? 2.220 -1.660 -18.739 1.00 90.25 92 GLY A O 1
ATOM 778 N N . LYS A 1 93 ? 3.225 -3.517 -17.963 1.00 91.06 93 LYS A N 1
ATOM 779 C CA . LYS A 1 93 ? 1.999 -4.289 -17.671 1.00 91.06 93 LYS A CA 1
ATOM 780 C C . LYS A 1 93 ? 1.651 -4.356 -16.179 1.00 91.06 93 LYS A C 1
ATOM 782 O O . LYS A 1 93 ? 0.741 -5.094 -15.813 1.00 91.06 93 LYS A O 1
ATOM 787 N N . ILE A 1 94 ? 2.364 -3.624 -15.322 1.00 92.31 94 ILE A N 1
ATOM 788 C CA . ILE A 1 94 ? 2.129 -3.607 -13.873 1.00 92.31 94 ILE A CA 1
ATOM 789 C C . ILE A 1 94 ? 1.743 -2.199 -13.412 1.00 92.31 94 ILE A C 1
ATOM 791 O O . ILE A 1 94 ? 2.343 -1.207 -13.825 1.00 92.31 94 ILE A O 1
ATOM 795 N N . LEU A 1 95 ? 0.715 -2.112 -12.571 1.00 94.81 95 LEU A N 1
ATOM 796 C CA . LEU A 1 95 ? 0.283 -0.869 -11.942 1.00 94.81 95 LEU A CA 1
ATOM 797 C C . LEU A 1 95 ? 1.013 -0.724 -10.604 1.00 94.81 95 LEU A C 1
ATOM 799 O O . LEU A 1 95 ? 0.867 -1.577 -9.729 1.00 94.81 95 LEU A O 1
ATOM 803 N N . LEU A 1 96 ? 1.801 0.340 -10.447 1.00 96.00 96 LEU A N 1
ATOM 804 C CA . LEU A 1 96 ? 2.595 0.599 -9.243 1.00 96.00 96 LEU A CA 1
ATOM 805 C C . LEU A 1 96 ? 2.368 2.023 -8.754 1.00 96.00 96 LEU A C 1
ATOM 807 O O . LEU A 1 96 ? 2.183 2.937 -9.549 1.00 96.00 96 LEU A O 1
ATOM 811 N N . ALA A 1 97 ? 2.421 2.207 -7.441 1.00 95.81 97 ALA A N 1
ATOM 812 C CA . ALA A 1 97 ? 2.353 3.510 -6.794 1.00 95.81 97 ALA A CA 1
ATOM 813 C C . ALA A 1 97 ? 3.748 3.946 -6.362 1.00 95.81 97 ALA A C 1
ATOM 815 O O . ALA A 1 97 ? 4.429 3.196 -5.657 1.00 95.81 97 ALA A O 1
ATOM 816 N N . SER A 1 98 ? 4.152 5.170 -6.684 1.00 95.31 98 SER A N 1
ATOM 817 C CA . SER A 1 98 ? 5.429 5.741 -6.235 1.00 95.31 98 SER A CA 1
ATOM 818 C C . SER A 1 98 ? 5.303 6.581 -4.963 1.00 95.31 98 SER A C 1
ATOM 820 O O . SER A 1 98 ? 6.257 6.664 -4.190 1.00 95.31 98 SER A O 1
ATOM 822 N N . GLY A 1 99 ? 4.140 7.177 -4.709 1.00 95.00 99 GLY A N 1
ATOM 823 C CA . GLY A 1 99 ? 3.941 8.154 -3.646 1.00 95.00 99 GLY A CA 1
ATOM 824 C C . GLY A 1 99 ? 3.712 7.533 -2.273 1.00 95.00 99 GLY A C 1
ATOM 825 O O . GLY A 1 99 ? 2.934 6.588 -2.112 1.00 95.00 99 GLY A O 1
ATOM 826 N N . ARG A 1 100 ? 4.408 8.064 -1.265 1.00 91.69 100 ARG A N 1
ATOM 827 C CA . ARG A 1 100 ? 4.339 7.635 0.138 1.00 91.69 100 ARG A CA 1
ATOM 828 C C . ARG A 1 100 ? 4.142 8.845 1.052 1.00 91.69 100 ARG A C 1
ATOM 830 O O . ARG A 1 100 ? 4.767 8.939 2.104 1.00 91.69 100 ARG A O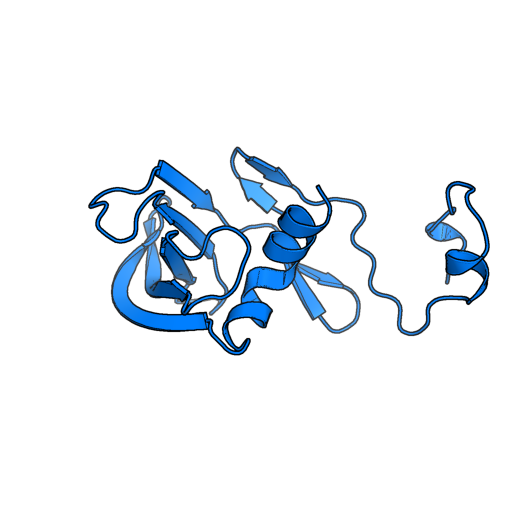 1
ATOM 837 N N . GLY A 1 101 ? 3.314 9.807 0.650 1.00 90.44 101 GLY A N 1
ATOM 838 C CA . GLY A 1 101 ? 2.979 10.970 1.476 1.00 90.44 101 GLY A CA 1
ATOM 839 C C . GLY A 1 101 ? 4.201 11.663 2.090 1.00 90.44 101 GLY A C 1
ATOM 840 O O . GLY A 1 101 ? 5.125 12.072 1.390 1.00 90.44 101 GLY A O 1
ATOM 841 N N . LYS A 1 102 ? 4.220 11.784 3.423 1.00 88.12 102 LYS A N 1
ATOM 842 C CA . LYS A 1 102 ? 5.285 12.505 4.145 1.00 88.12 102 LYS A CA 1
ATOM 843 C C . LYS A 1 102 ? 6.613 11.752 4.203 1.00 88.12 102 LYS A C 1
ATOM 845 O O . LYS A 1 102 ? 7.627 12.380 4.493 1.00 88.12 102 LYS A O 1
ATOM 850 N N . VAL A 1 103 ? 6.625 10.442 3.940 1.00 86.38 103 VAL A N 1
ATOM 851 C CA . VAL A 1 103 ? 7.870 9.651 3.942 1.00 86.38 103 VAL A CA 1
ATOM 852 C C . VAL A 1 103 ? 8.574 9.655 2.581 1.00 86.38 103 VAL A C 1
ATOM 854 O O . VAL A 1 103 ? 9.652 9.085 2.451 1.00 86.38 103 VAL A O 1
ATOM 857 N N . GLY A 1 104 ? 8.004 10.342 1.584 1.00 91.12 104 GLY A N 1
ATOM 858 C CA . GLY A 1 104 ? 8.640 10.615 0.298 1.00 91.12 104 GLY A CA 1
ATOM 859 C C . GLY A 1 104 ? 7.994 9.876 -0.870 1.00 91.12 104 GLY A C 1
ATOM 860 O O . GLY A 1 104 ? 6.785 9.648 -0.900 1.00 91.12 104 GLY A O 1
ATOM 861 N N . SER A 1 105 ? 8.810 9.535 -1.865 1.00 92.75 105 SER A N 1
ATOM 862 C CA . SER A 1 105 ? 8.388 8.797 -3.056 1.00 92.75 105 SER A CA 1
ATOM 863 C C . SER A 1 105 ? 9.505 7.889 -3.562 1.00 92.75 105 SER A C 1
ATOM 865 O O . SER A 1 105 ? 10.688 8.169 -3.362 1.00 92.75 105 SER A O 1
ATOM 867 N N . ILE A 1 106 ? 9.122 6.799 -4.222 1.00 91.25 106 ILE A N 1
ATOM 868 C CA . ILE A 1 106 ? 10.044 5.923 -4.946 1.00 91.25 106 ILE A CA 1
ATOM 869 C C . ILE A 1 106 ? 10.176 6.462 -6.372 1.00 91.25 106 ILE A C 1
ATOM 871 O O . ILE A 1 106 ? 9.185 6.599 -7.086 1.00 91.25 106 ILE A O 1
ATOM 875 N N . THR A 1 107 ? 11.397 6.783 -6.786 1.00 90.12 107 THR A N 1
ATOM 876 C CA . THR A 1 107 ? 11.697 7.358 -8.108 1.00 90.12 107 THR A CA 1
ATOM 877 C C . THR A 1 107 ? 12.474 6.365 -8.974 1.00 90.12 107 THR A C 1
ATOM 879 O O . THR A 1 107 ? 12.870 5.305 -8.491 1.00 90.12 107 THR A O 1
ATOM 882 N N . ASN A 1 108 ? 12.673 6.688 -10.259 1.00 88.12 108 ASN A N 1
ATOM 883 C CA . ASN A 1 108 ? 13.414 5.856 -11.222 1.00 88.12 108 ASN A CA 1
ATOM 884 C C . ASN A 1 108 ? 12.869 4.419 -11.338 1.00 88.12 108 ASN A C 1
ATOM 886 O O . ASN A 1 108 ? 13.622 3.447 -11.384 1.00 88.12 108 ASN A O 1
ATOM 890 N N . ILE A 1 109 ? 11.541 4.280 -11.356 1.00 90.19 109 ILE A N 1
ATOM 891 C CA . ILE A 1 109 ? 10.871 2.988 -11.531 1.00 90.19 109 ILE A CA 1
ATOM 892 C C . ILE A 1 109 ? 10.825 2.669 -13.028 1.00 90.19 109 ILE A C 1
ATOM 894 O O . ILE A 1 109 ? 10.174 3.376 -13.798 1.00 90.19 109 ILE A O 1
ATOM 898 N N . HIS A 1 110 ? 11.476 1.577 -13.425 1.00 87.06 110 HIS A N 1
ATOM 899 C CA . HIS A 1 110 ? 11.455 1.053 -14.790 1.00 87.06 110 HIS A CA 1
ATOM 900 C C . HIS A 1 110 ? 11.054 -0.423 -14.779 1.00 87.06 110 HIS A C 1
ATOM 902 O O . HIS A 1 110 ? 11.512 -1.198 -13.940 1.00 87.06 110 HIS A O 1
ATOM 908 N N . VAL A 1 111 ? 10.199 -0.812 -15.725 1.00 88.56 111 VAL A N 1
ATOM 909 C CA . VAL A 1 111 ? 9.801 -2.205 -15.956 1.00 88.56 111 VAL A CA 1
ATOM 910 C C . VAL A 1 111 ? 10.119 -2.531 -17.407 1.00 88.56 111 VAL A C 1
ATOM 912 O O . VAL A 1 111 ? 9.491 -1.991 -18.316 1.00 88.56 111 VAL A O 1
ATOM 915 N N . TRP A 1 112 ? 11.107 -3.397 -17.614 1.00 85.38 112 TRP A N 1
ATOM 916 C CA . TRP A 1 112 ? 11.535 -3.842 -18.939 1.00 85.38 112 TRP A CA 1
ATOM 917 C C . TRP A 1 112 ? 11.006 -5.245 -19.237 1.00 85.38 112 TRP A C 1
ATOM 919 O O . TRP A 1 112 ? 10.965 -6.095 -18.350 1.00 85.38 112 TRP A O 1
ATOM 929 N N . GLU A 1 113 ? 10.650 -5.513 -20.497 1.00 85.69 113 GLU A N 1
ATOM 930 C CA . GLU A 1 113 ? 10.308 -6.877 -20.936 1.00 85.69 113 GLU A CA 1
ATOM 931 C C . GLU A 1 113 ? 11.545 -7.785 -20.999 1.00 85.69 113 GLU A C 1
ATOM 933 O O . GLU A 1 113 ? 11.450 -8.993 -20.791 1.00 85.69 113 GLU A O 1
ATOM 938 N N . SER A 1 114 ? 12.721 -7.199 -21.236 1.00 85.56 114 SER A N 1
ATOM 939 C CA . SER A 1 114 ? 14.009 -7.882 -21.184 1.00 85.56 114 SER A CA 1
ATOM 940 C C . SER A 1 114 ? 15.081 -6.954 -20.628 1.00 85.56 114 SER A C 1
ATOM 942 O O . SER A 1 114 ? 15.158 -5.794 -21.023 1.00 85.56 114 SER A O 1
ATOM 944 N N . VAL A 1 115 ? 15.936 -7.475 -19.751 1.00 82.12 115 VAL A N 1
ATOM 945 C CA . VAL A 1 115 ? 17.059 -6.732 -19.168 1.00 82.12 115 VAL A CA 1
ATOM 946 C C . VAL A 1 115 ? 18.347 -7.193 -19.854 1.00 82.12 115 VAL A C 1
ATOM 948 O O . VAL A 1 115 ? 18.679 -8.379 -19.754 1.00 82.12 115 VAL A O 1
ATOM 951 N N . PRO A 1 116 ? 19.084 -6.319 -20.568 1.00 82.00 116 PRO A N 1
ATOM 952 C CA . PRO A 1 116 ? 20.338 -6.711 -21.199 1.00 82.00 116 PRO A CA 1
ATOM 953 C C . PRO A 1 116 ? 21.329 -7.286 -20.189 1.00 82.00 116 PRO A C 1
ATOM 955 O O . PRO A 1 116 ? 21.600 -6.672 -19.162 1.00 82.00 116 PRO A O 1
ATOM 958 N N . LYS A 1 117 ? 21.941 -8.433 -20.511 1.00 83.50 117 LYS A N 1
ATOM 959 C CA . LYS A 1 117 ? 22.893 -9.131 -19.623 1.00 83.50 117 LYS A CA 1
ATOM 960 C C . LYS A 1 117 ? 24.003 -8.216 -19.087 1.00 83.50 117 LYS A C 1
ATOM 962 O O . LYS A 1 117 ? 24.373 -8.321 -17.923 1.00 83.50 117 LYS A O 1
ATOM 967 N N . LYS A 1 118 ? 24.465 -7.279 -19.923 1.00 81.88 118 LYS A N 1
ATOM 968 C CA . LYS A 1 118 ? 25.517 -6.297 -19.619 1.00 81.88 118 LYS A CA 1
ATOM 969 C C . LYS A 1 118 ? 25.246 -5.489 -18.339 1.00 81.88 118 LYS A C 1
ATOM 971 O O . LYS A 1 118 ? 26.194 -5.108 -17.664 1.00 81.88 118 LYS A O 1
ATOM 976 N N . ILE A 1 119 ? 23.975 -5.282 -17.979 1.00 79.12 119 ILE A N 1
ATOM 977 C CA . ILE A 1 119 ? 23.547 -4.588 -16.751 1.00 79.12 119 ILE A CA 1
ATOM 978 C C . ILE A 1 119 ? 24.040 -5.296 -15.486 1.00 79.12 119 ILE A C 1
ATOM 980 O O . ILE A 1 119 ? 24.341 -4.642 -14.495 1.00 79.12 119 ILE A O 1
ATOM 984 N N . PHE A 1 120 ? 24.168 -6.622 -15.524 1.00 81.81 120 PHE A N 1
ATOM 985 C CA . PHE A 1 120 ? 24.642 -7.426 -14.395 1.00 81.81 120 PHE A CA 1
ATOM 986 C C . PHE A 1 120 ? 26.159 -7.663 -14.419 1.00 81.81 120 PHE A C 1
ATOM 988 O O . PHE A 1 120 ? 26.696 -8.302 -13.518 1.00 81.81 120 PHE A O 1
ATOM 995 N N . GLU A 1 121 ? 26.851 -7.189 -15.457 1.00 83.50 121 GLU A N 1
ATOM 996 C CA . GLU A 1 121 ? 28.274 -7.454 -15.700 1.00 83.50 121 GLU A CA 1
ATOM 997 C C . GLU A 1 121 ? 29.147 -6.198 -15.534 1.00 83.50 121 GLU A C 1
ATOM 999 O O . GLU A 1 121 ? 30.372 -6.291 -15.606 1.00 83.50 121 GLU A O 1
ATOM 1004 N N . GLN A 1 122 ? 28.546 -5.022 -15.314 1.00 72.38 122 GLN A N 1
ATOM 1005 C CA . GLN A 1 122 ? 29.252 -3.744 -15.194 1.00 72.38 122 GLN A CA 1
ATOM 1006 C C . GLN A 1 122 ? 28.861 -3.000 -13.914 1.00 72.38 122 GLN A C 1
ATOM 1008 O O . GLN A 1 122 ? 27.709 -3.023 -13.498 1.00 72.38 122 GLN A O 1
ATOM 1013 N N . VAL A 1 123 ? 29.843 -2.342 -13.292 1.00 66.44 123 VAL A N 1
ATOM 1014 C CA . VAL A 1 123 ? 29.677 -1.582 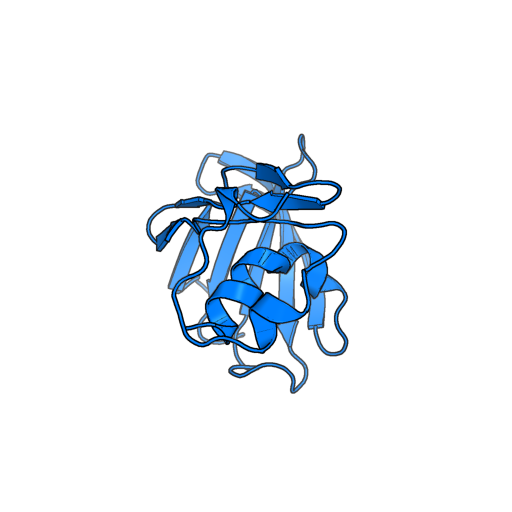-12.034 1.00 66.44 123 VAL A CA 1
ATOM 1015 C C . VAL A 1 123 ? 29.388 -0.094 -12.301 1.00 66.44 123 VAL A C 1
ATOM 1017 O O . VAL A 1 123 ? 29.065 0.656 -11.383 1.00 66.44 123 VAL A O 1
ATOM 1020 N N . GLU A 1 124 ? 29.505 0.358 -13.552 1.00 70.25 124 GLU A N 1
ATOM 1021 C CA . GLU A 1 124 ? 29.241 1.750 -13.930 1.00 70.25 124 GLU A CA 1
ATOM 1022 C C . GLU A 1 124 ? 27.744 2.084 -13.871 1.00 70.25 124 GLU A C 1
ATOM 1024 O O . GLU A 1 124 ? 26.890 1.228 -14.107 1.00 70.25 124 GLU A O 1
ATOM 1029 N N . MET A 1 125 ? 27.429 3.349 -13.563 1.00 63.09 125 MET A N 1
ATOM 1030 C CA . MET A 1 125 ? 26.054 3.846 -13.615 1.00 63.09 125 MET A CA 1
ATOM 1031 C C . MET A 1 125 ? 25.496 3.655 -15.025 1.00 63.09 125 MET A C 1
ATOM 1033 O O . MET A 1 125 ? 26.036 4.182 -15.997 1.00 63.09 125 MET A O 1
ATOM 1037 N N . LEU A 1 126 ? 24.408 2.900 -15.116 1.00 65.06 126 LEU A N 1
ATOM 1038 C CA . LEU A 1 126 ? 23.720 2.653 -16.370 1.00 65.06 126 LEU A CA 1
ATOM 1039 C C . LEU A 1 126 ? 22.906 3.881 -16.758 1.00 65.06 126 LEU A C 1
ATOM 1041 O O . LEU A 1 126 ? 22.138 4.412 -15.956 1.00 65.06 126 LEU A O 1
ATOM 1045 N N . ASP A 1 127 ? 23.046 4.288 -18.013 1.00 70.88 127 ASP A N 1
ATOM 1046 C CA . ASP A 1 127 ? 22.085 5.176 -18.646 1.00 70.88 127 ASP A CA 1
ATOM 1047 C C . ASP A 1 127 ? 20.832 4.362 -18.991 1.00 70.88 127 ASP A C 1
ATOM 1049 O O . ASP A 1 127 ? 20.791 3.640 -19.992 1.00 70.88 127 ASP A O 1
ATOM 1053 N N . PHE A 1 128 ? 19.820 4.439 -18.130 1.00 66.12 128 PHE A N 1
ATOM 1054 C CA . PHE A 1 128 ? 18.569 3.704 -18.298 1.00 66.12 128 PHE A CA 1
ATOM 1055 C C . PHE A 1 128 ? 17.763 4.151 -19.526 1.00 66.12 128 PHE A C 1
ATOM 1057 O O . PHE A 1 128 ? 16.994 3.345 -20.047 1.00 66.12 128 PHE A O 1
ATOM 1064 N N . ASP A 1 129 ? 17.992 5.360 -20.053 1.00 67.69 129 ASP A N 1
ATOM 1065 C CA . ASP A 1 129 ? 17.352 5.827 -21.290 1.00 67.69 129 ASP A CA 1
ATOM 1066 C C . ASP A 1 129 ? 17.956 5.164 -22.540 1.00 67.69 129 ASP A C 1
ATOM 1068 O O . ASP A 1 129 ? 17.300 5.071 -23.585 1.00 67.69 129 ASP A O 1
ATOM 1072 N N . SER A 1 130 ? 19.189 4.657 -22.429 1.00 64.88 130 SER A N 1
ATOM 1073 C CA . SER A 1 130 ? 19.878 3.913 -23.491 1.00 64.88 130 SER A CA 1
ATOM 1074 C C . SER A 1 130 ? 19.445 2.443 -23.595 1.00 64.88 130 SER A C 1
ATOM 1076 O O . SER A 1 130 ? 19.746 1.775 -24.587 1.00 64.88 130 SER A O 1
ATOM 1078 N N . ILE A 1 131 ? 18.722 1.939 -22.588 1.00 61.75 131 ILE A N 1
ATOM 1079 C CA . ILE A 1 131 ? 18.240 0.559 -22.489 1.00 61.75 131 ILE A CA 1
ATOM 1080 C C . ILE A 1 131 ? 16.767 0.542 -22.927 1.00 61.75 131 ILE A C 1
ATOM 1082 O O . ILE A 1 131 ? 15.852 0.627 -22.107 1.00 61.75 131 ILE A O 1
ATOM 1086 N N . LYS A 1 132 ? 16.547 0.488 -24.245 1.00 53.84 132 LYS A N 1
ATOM 1087 C CA . LYS A 1 132 ? 15.228 0.286 -24.865 1.00 53.84 132 LYS A CA 1
ATOM 1088 C C . LYS A 1 132 ? 15.105 -1.105 -25.459 1.00 53.84 132 LYS A C 1
ATOM 1090 O O . LYS A 1 132 ? 16.077 -1.541 -26.115 1.00 53.84 132 LYS A O 1
#

Mean predicted aligned error: 5.36 Å

Secondary structure (DSSP, 8-state):
-HHHHHHHHHHHHHTTSTTEEEEEEEEEE-TTS-EEEEEEEEESS-SS-TT-EEEEEEETTT-SEEEEEEESSTT-SS-SEEEE-EEEEEETTEEEEEE-GGG-B-------SS--GGGGT--SPP-GGG--

Sequence (132 aa):
YWMNDSYWLLMPFKLFEDGVLISYVERGETADGRKAEILELSYDNVGATPENKYLIYIDFETRLISQWDYFANADDNKPAITNPWTDYNWYGKILLASGRGKVGSITNIHVWESVPKKIFEQVEMLDFDSIK

pLDDT: mean 89.32, std 9.3, range [53.84, 98.69]

Nearest PDB structures (foldseek):
  1tuh-assembly1_A-2  TM=4.723E-01  e=1.892E+00  uncultured bacterium
  7jr9-assembly1_A  TM=3.049E-01  e=1.211E+00  Chlamydomonas reinhardtii